Protein AF-A0A2V8IZU7-F1 (afdb_monomer_lite)

Secondary structure (DSSP, 8-state):
-HHHHHT--TTTTTSEEEETTTEEEEHHHHHHHHHHHHHHHHHHHHHHHHHTTPPPGGG-

Sequence (60 aa):
MQRFIAQMTPANALEAAGGRYGGSSTRLGLATLAVWHASDHYGQIVTYLRMNGIVPPASR

pLDDT: mean 91.02, std 8.0, range [63.0, 98.5]

Foldseek 3Di:
DVVLVVPDDPVQQAPWDADPPQHTGGSVSVVVVVVVVVVVVVVVVCVVCVVVVHHDPVND

Radius of gyration: 15.82 Å; chains: 1; bounding box: 29×24×38 Å

Structure (mmCIF, N/CA/C/O backbone):
data_AF-A0A2V8IZU7-F1
#
_entry.id   AF-A0A2V8IZU7-F1
#
loop_
_atom_site.group_PDB
_atom_site.id
_atom_site.type_symbol
_atom_site.label_atom_id
_atom_site.label_alt_id
_atom_site.label_comp_id
_atom_site.label_asym_id
_atom_site.label_entity_id
_atom_site.label_seq_id
_atom_site.pdbx_PDB_ins_code
_atom_site.Cartn_x
_atom_site.Cartn_y
_atom_site.Cartn_z
_atom_site.occupancy
_atom_site.B_iso_or_equiv
_atom_site.auth_seq_id
_atom_site.auth_comp_id
_atom_site.auth_asym_id
_atom_site.auth_atom_id
_atom_site.pdbx_PDB_model_num
ATOM 1 N N . MET A 1 1 ? -5.525 2.812 -11.445 1.00 63.00 1 MET A N 1
ATOM 2 C CA . MET A 1 1 ? -4.864 1.639 -10.829 1.00 63.00 1 MET A CA 1
ATOM 3 C C . MET A 1 1 ? -5.179 0.332 -11.553 1.00 63.00 1 MET A C 1
ATOM 5 O O . MET A 1 1 ? -4.256 -0.284 -12.060 1.00 63.00 1 MET A O 1
ATOM 9 N N . GLN A 1 2 ? -6.452 -0.073 -11.660 1.00 72.31 2 GLN A N 1
ATOM 10 C CA . GLN A 1 2 ? -6.835 -1.400 -12.179 1.00 72.31 2 GLN A CA 1
ATOM 11 C C . GLN A 1 2 ? -6.291 -1.710 -13.585 1.00 72.31 2 GLN A C 1
ATOM 13 O O . GLN A 1 2 ? -5.691 -2.758 -13.779 1.00 72.31 2 GLN A O 1
ATOM 18 N N . ARG A 1 3 ? -6.406 -0.779 -14.544 1.00 76.38 3 ARG A N 1
ATOM 19 C CA . ARG A 1 3 ? -5.861 -0.978 -15.905 1.00 76.38 3 ARG A CA 1
ATOM 20 C C . ARG A 1 3 ? -4.335 -1.087 -15.949 1.00 76.38 3 ARG A C 1
ATOM 22 O O . ARG A 1 3 ? -3.809 -1.825 -16.764 1.00 76.38 3 ARG A O 1
ATOM 29 N N . PHE A 1 4 ? -3.640 -0.364 -15.072 1.00 75.81 4 PHE A N 1
ATOM 30 C CA . PHE A 1 4 ? -2.179 -0.391 -15.000 1.00 75.81 4 PHE A CA 1
ATOM 31 C C . PHE A 1 4 ? -1.678 -1.737 -14.468 1.00 75.81 4 PHE A C 1
ATOM 33 O O . PHE A 1 4 ? -0.823 -2.360 -15.088 1.00 75.81 4 PHE A O 1
ATOM 40 N N . ILE A 1 5 ? -2.272 -2.221 -13.371 1.00 79.44 5 ILE A N 1
ATOM 41 C CA . ILE A 1 5 ? -1.949 -3.536 -12.802 1.00 79.44 5 ILE A CA 1
ATOM 42 C C . ILE A 1 5 ? -2.280 -4.649 -13.808 1.00 79.44 5 ILE A C 1
ATOM 44 O O . ILE A 1 5 ? -1.481 -5.559 -13.986 1.00 79.44 5 ILE A O 1
ATOM 48 N N . ALA A 1 6 ? -3.402 -4.541 -14.526 1.00 87.75 6 ALA A N 1
ATOM 49 C CA . ALA A 1 6 ? -3.814 -5.532 -15.524 1.00 87.75 6 ALA A CA 1
ATOM 50 C C . ALA A 1 6 ? -2.859 -5.659 -16.730 1.00 87.75 6 ALA A C 1
ATOM 52 O O . ALA A 1 6 ? -2.872 -6.680 -17.408 1.00 87.75 6 ALA A O 1
ATOM 53 N N . GLN A 1 7 ? -2.046 -4.639 -17.015 1.00 87.75 7 GLN A N 1
ATOM 54 C CA . GLN A 1 7 ? -1.068 -4.640 -18.112 1.00 87.75 7 GLN A CA 1
ATOM 55 C C . GLN A 1 7 ? 0.360 -4.965 -17.640 1.00 87.75 7 GLN A C 1
ATOM 57 O O . GLN A 1 7 ? 1.305 -4.967 -18.438 1.00 87.75 7 GLN A O 1
ATOM 62 N N . MET A 1 8 ? 0.543 -5.202 -16.339 1.00 91.81 8 MET A N 1
ATOM 63 C CA . MET A 1 8 ? 1.842 -5.528 -15.770 1.00 91.81 8 MET A CA 1
ATOM 64 C C . MET A 1 8 ? 2.145 -7.010 -15.986 1.00 91.81 8 MET A C 1
ATOM 66 O O . MET A 1 8 ? 1.325 -7.882 -15.715 1.00 91.81 8 MET A O 1
ATOM 70 N N . THR A 1 9 ? 3.345 -7.290 -16.479 1.00 95.62 9 THR A N 1
ATOM 71 C CA . THR A 1 9 ? 3.862 -8.644 -16.701 1.00 95.62 9 THR A CA 1
ATOM 72 C C . THR A 1 9 ? 5.239 -8.756 -16.052 1.00 95.62 9 THR A C 1
ATOM 74 O O . THR A 1 9 ? 5.885 -7.727 -15.838 1.00 95.62 9 THR A O 1
ATOM 77 N N . PRO A 1 10 ? 5.751 -9.968 -15.775 1.00 95.69 10 PRO A N 1
ATOM 78 C CA . PRO A 1 10 ? 7.109 -10.126 -15.255 1.00 95.69 10 PRO A CA 1
ATOM 79 C C . PRO A 1 10 ? 8.176 -9.452 -16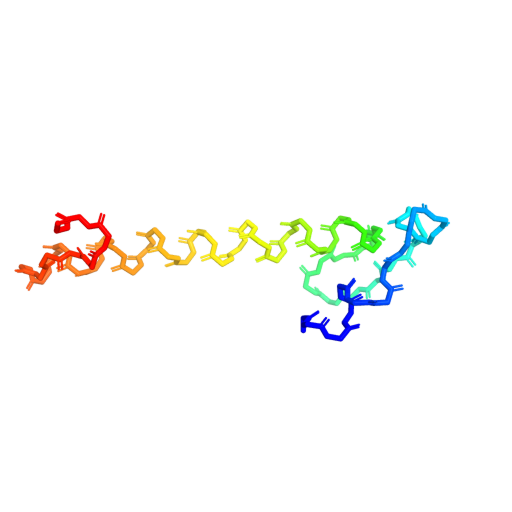.131 1.00 95.69 10 PRO A C 1
ATOM 81 O O . PRO A 1 10 ? 9.125 -8.881 -15.606 1.00 95.69 10 PRO A O 1
ATOM 84 N N . ALA A 1 11 ? 7.980 -9.453 -17.455 1.00 97.00 11 ALA A N 1
ATOM 85 C CA . ALA A 1 11 ? 8.910 -8.859 -18.413 1.00 97.00 11 ALA A CA 1
ATOM 86 C C . ALA A 1 11 ? 9.003 -7.326 -18.314 1.00 97.00 11 ALA A C 1
ATOM 88 O O . ALA A 1 11 ? 10.071 -6.776 -18.554 1.00 97.00 11 ALA A O 1
ATOM 89 N N . ASN A 1 12 ? 7.914 -6.639 -17.941 1.00 94.69 12 ASN A N 1
ATOM 90 C CA . ASN A 1 12 ? 7.876 -5.171 -17.875 1.00 94.69 12 ASN A CA 1
ATOM 91 C C . ASN A 1 12 ? 7.855 -4.607 -16.442 1.00 94.69 12 ASN A C 1
ATOM 93 O O . ASN A 1 12 ? 7.928 -3.395 -16.253 1.00 94.69 12 ASN A O 1
ATOM 97 N N . ALA A 1 13 ? 7.765 -5.459 -15.417 1.00 94.69 13 ALA A N 1
ATOM 98 C CA . ALA A 1 13 ? 7.590 -5.045 -14.023 1.00 94.69 13 ALA A CA 1
ATOM 99 C C . ALA A 1 13 ? 8.725 -4.143 -13.501 1.00 94.69 13 ALA A C 1
ATOM 101 O O . ALA A 1 13 ? 8.480 -3.247 -12.689 1.00 94.69 13 ALA A O 1
ATOM 102 N N . LEU A 1 14 ? 9.952 -4.374 -13.975 1.00 95.31 14 LEU A N 1
ATOM 103 C CA . LEU A 1 14 ? 11.151 -3.635 -13.570 1.00 95.31 14 LEU A CA 1
ATOM 104 C C . LEU A 1 14 ? 11.502 -2.477 -14.512 1.00 95.31 14 LEU A C 1
ATOM 106 O O . LEU A 1 14 ? 12.456 -1.750 -14.242 1.00 95.31 14 LEU A O 1
ATOM 110 N N . GLU A 1 15 ? 10.740 -2.272 -15.589 1.00 94.94 15 GLU A N 1
ATOM 111 C CA . GLU A 1 15 ? 10.924 -1.105 -16.448 1.00 94.94 15 GLU A CA 1
ATOM 112 C C . GLU A 1 15 ? 10.663 0.179 -15.662 1.00 94.94 15 GLU A C 1
ATOM 114 O O . GLU A 1 15 ? 9.746 0.249 -14.831 1.00 94.94 15 GLU A O 1
ATOM 119 N N . ALA A 1 16 ? 11.460 1.205 -15.959 1.00 92.12 16 ALA A N 1
ATOM 120 C CA . ALA A 1 16 ? 11.295 2.520 -15.370 1.00 92.12 16 ALA A CA 1
ATOM 121 C C . ALA A 1 16 ? 9.901 3.081 -15.692 1.00 92.12 16 ALA A C 1
ATOM 123 O O . ALA A 1 16 ? 9.469 3.139 -16.843 1.00 92.12 16 ALA A O 1
ATOM 124 N N . ALA A 1 17 ? 9.209 3.519 -14.649 1.00 86.94 17 ALA A N 1
ATOM 125 C CA . ALA A 1 17 ? 7.940 4.211 -14.704 1.00 86.94 17 ALA A CA 1
ATOM 126 C C . ALA A 1 17 ? 8.046 5.456 -13.817 1.00 86.94 17 ALA A C 1
ATOM 128 O O . ALA A 1 17 ? 8.352 5.377 -12.627 1.00 86.94 17 ALA A O 1
ATOM 129 N N . GLY A 1 18 ? 7.837 6.624 -14.417 1.00 76.12 18 GLY A N 1
ATOM 130 C CA . GLY A 1 18 ? 7.955 7.909 -13.735 1.00 76.12 18 GLY A CA 1
ATOM 131 C C . GLY A 1 18 ? 6.600 8.535 -13.420 1.00 76.12 18 GLY A C 1
ATOM 132 O O . GLY A 1 18 ? 5.595 8.265 -14.077 1.00 76.12 18 GLY A O 1
ATOM 133 N N . GLY A 1 19 ? 6.583 9.428 -12.434 1.00 75.81 19 GLY A N 1
ATOM 134 C CA . GLY A 1 19 ? 5.436 10.276 -12.125 1.00 75.81 19 GLY A CA 1
ATOM 135 C C . GLY A 1 19 ? 5.743 11.253 -10.992 1.00 75.81 19 GLY A C 1
ATOM 136 O O . GLY A 1 19 ? 6.700 11.072 -10.246 1.00 75.81 19 GLY A O 1
ATOM 137 N N . ARG A 1 20 ? 4.915 12.292 -10.834 1.00 79.06 20 ARG A N 1
ATOM 138 C CA . ARG A 1 20 ? 5.136 13.340 -9.815 1.00 79.06 20 ARG A CA 1
ATOM 139 C C . ARG A 1 20 ? 5.066 12.826 -8.372 1.00 79.06 20 ARG A C 1
ATOM 141 O O . ARG A 1 20 ? 5.733 13.374 -7.510 1.00 79.06 20 ARG A O 1
ATOM 148 N N . TYR A 1 21 ? 4.254 11.802 -8.115 1.00 78.94 21 TYR A N 1
ATOM 149 C CA . TYR A 1 21 ? 3.975 11.301 -6.764 1.00 78.94 21 TYR A CA 1
ATOM 150 C C . TYR A 1 21 ? 4.923 10.169 -6.320 1.00 78.94 21 TYR A C 1
ATOM 152 O O . TYR A 1 21 ? 5.201 10.035 -5.137 1.00 78.94 21 TYR A O 1
ATOM 160 N N . GLY A 1 22 ? 5.442 9.369 -7.261 1.00 80.25 22 GLY A N 1
ATOM 161 C CA . GLY A 1 22 ? 6.282 8.194 -6.969 1.00 80.25 22 GLY A CA 1
ATOM 162 C C . GLY A 1 22 ? 7.753 8.325 -7.374 1.00 80.25 22 GLY A C 1
ATOM 163 O O . GLY A 1 22 ? 8.497 7.355 -7.254 1.00 80.25 22 GLY A O 1
ATOM 164 N N . GLY A 1 23 ? 8.169 9.494 -7.873 1.00 85.94 23 GLY A N 1
ATOM 165 C CA . GLY A 1 23 ? 9.525 9.724 -8.371 1.00 85.94 23 GLY A CA 1
ATOM 166 C C . GLY A 1 23 ? 9.897 8.825 -9.555 1.00 85.94 23 GLY A C 1
ATOM 167 O O . GLY A 1 23 ? 9.035 8.258 -10.232 1.00 85.94 23 GLY A O 1
ATOM 168 N N . SER A 1 24 ? 11.200 8.710 -9.815 1.00 88.56 24 SER A N 1
ATOM 169 C CA . SER A 1 24 ? 11.739 7.722 -10.754 1.00 88.56 24 SER A CA 1
ATOM 170 C C . SER A 1 24 ? 11.704 6.344 -10.095 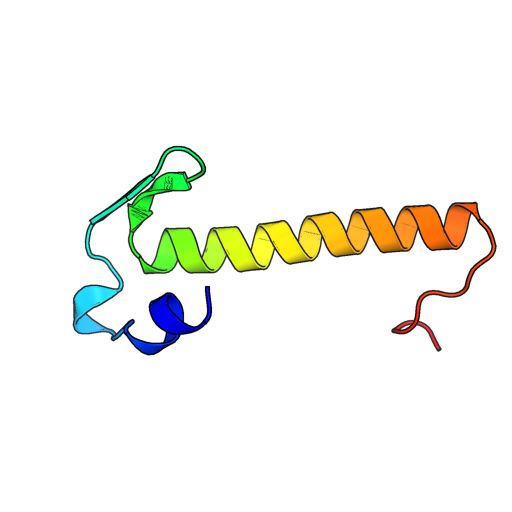1.00 88.56 24 SER A C 1
ATOM 172 O O . SER A 1 24 ? 12.550 6.038 -9.258 1.00 88.56 24 SER A O 1
ATOM 174 N N . SER A 1 25 ? 10.714 5.526 -10.446 1.00 92.50 25 SER A N 1
ATOM 175 C CA . SER A 1 25 ? 10.533 4.179 -9.900 1.00 92.50 25 SER A CA 1
ATOM 176 C C . SER A 1 25 ? 10.352 3.161 -11.027 1.00 92.50 25 SER A C 1
ATOM 178 O O . SER A 1 25 ? 10.502 3.488 -12.202 1.00 92.50 25 SER A O 1
ATOM 180 N N . THR A 1 26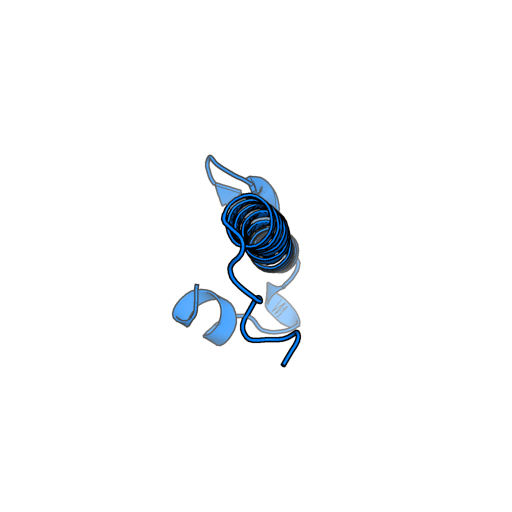 ? 10.058 1.910 -10.687 1.00 93.75 26 THR A N 1
ATOM 181 C CA . THR A 1 26 ? 9.641 0.884 -11.650 1.00 93.75 26 THR A CA 1
ATOM 182 C C . THR A 1 26 ? 8.126 0.741 -11.646 1.00 93.75 26 THR A C 1
ATOM 184 O O . THR A 1 26 ? 7.447 1.215 -10.729 1.00 93.75 26 THR A O 1
ATOM 187 N N . ARG A 1 27 ? 7.562 0.044 -12.638 1.00 92.31 27 ARG A N 1
ATOM 188 C CA . ARG A 1 27 ? 6.123 -0.261 -12.632 1.00 92.31 27 ARG A CA 1
ATOM 189 C C . ARG A 1 27 ? 5.691 -0.986 -11.357 1.00 92.31 27 ARG A C 1
ATOM 191 O O . ARG A 1 27 ? 4.693 -0.609 -10.740 1.00 92.31 27 ARG A O 1
ATOM 198 N N . LEU A 1 28 ? 6.475 -1.985 -10.951 1.00 92.88 28 LEU A N 1
ATOM 199 C CA . LEU A 1 28 ? 6.257 -2.729 -9.716 1.00 92.88 28 LEU A CA 1
ATOM 200 C C . LEU A 1 28 ? 6.391 -1.826 -8.486 1.00 92.88 28 LEU A C 1
ATOM 202 O O . LEU A 1 28 ? 5.544 -1.885 -7.600 1.00 92.88 28 LEU A O 1
ATOM 206 N N . GLY A 1 29 ? 7.403 -0.956 -8.450 1.00 92.56 29 GLY A N 1
ATOM 207 C CA . GLY A 1 29 ? 7.600 -0.006 -7.355 1.00 92.56 29 GLY A CA 1
ATOM 208 C C . GLY A 1 29 ? 6.396 0.916 -7.158 1.00 92.56 29 GLY A C 1
ATOM 209 O O . GLY A 1 29 ? 5.904 1.058 -6.039 1.00 92.56 29 GLY A O 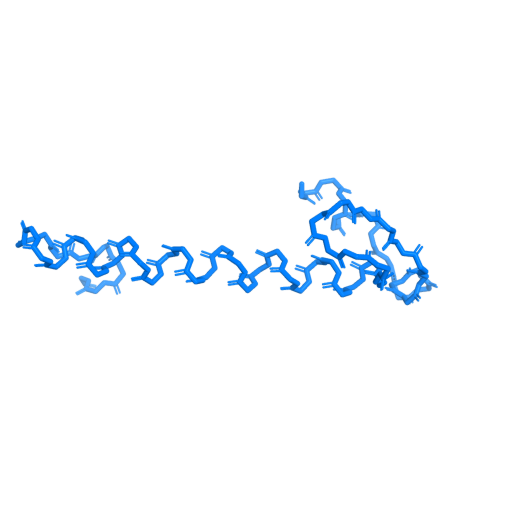1
ATOM 210 N N . LEU A 1 30 ? 5.850 1.468 -8.246 1.00 91.31 30 LEU A N 1
ATOM 211 C CA . LEU A 1 30 ? 4.652 2.312 -8.195 1.00 91.31 30 LEU A CA 1
ATOM 212 C C . LEU A 1 30 ? 3.394 1.541 -7.764 1.00 91.31 30 LEU A C 1
ATOM 214 O O . LEU A 1 30 ? 2.568 2.085 -7.031 1.00 91.31 30 LEU A O 1
ATOM 218 N N . ALA A 1 31 ? 3.234 0.285 -8.195 1.00 91.31 31 ALA A N 1
ATOM 219 C CA . ALA A 1 31 ? 2.119 -0.557 -7.760 1.00 91.31 31 ALA A CA 1
ATOM 220 C C . ALA A 1 31 ? 2.191 -0.848 -6.252 1.00 91.31 31 ALA A C 1
ATOM 222 O O . ALA A 1 31 ? 1.196 -0.684 -5.544 1.00 91.31 31 ALA A O 1
ATOM 223 N N . THR A 1 32 ? 3.375 -1.208 -5.753 1.00 92.62 32 THR A N 1
ATOM 224 C CA . THR A 1 32 ? 3.627 -1.434 -4.325 1.00 92.62 32 THR A CA 1
ATOM 225 C C . THR A 1 32 ? 3.374 -0.171 -3.506 1.00 92.62 32 THR A C 1
ATOM 227 O O . THR A 1 32 ? 2.671 -0.231 -2.498 1.00 92.62 32 THR A O 1
ATOM 230 N N . LEU A 1 33 ? 3.870 0.985 -3.966 1.00 91.88 33 LEU A N 1
ATOM 231 C CA . LEU A 1 33 ? 3.636 2.278 -3.317 1.00 91.88 33 LEU A CA 1
ATOM 232 C C . LEU A 1 33 ? 2.139 2.567 -3.173 1.00 91.88 33 LEU A C 1
ATOM 234 O O . LEU A 1 33 ? 1.695 3.010 -2.119 1.00 91.88 33 LEU A O 1
ATOM 238 N N . ALA A 1 34 ? 1.350 2.294 -4.211 1.00 91.00 34 ALA A N 1
ATOM 239 C CA . ALA A 1 34 ? -0.081 2.547 -4.167 1.00 91.00 34 ALA A CA 1
ATOM 240 C C . ALA A 1 34 ? -0.823 1.653 -3.159 1.00 91.00 34 ALA A C 1
ATOM 242 O O . ALA A 1 34 ? -1.717 2.138 -2.465 1.00 91.00 34 ALA A O 1
ATOM 243 N N . VAL A 1 35 ? -0.450 0.372 -3.053 1.00 93.69 35 VAL A N 1
ATOM 244 C CA . VAL A 1 35 ? -1.022 -0.546 -2.049 1.00 93.69 35 VAL A CA 1
ATOM 245 C C . VAL A 1 35 ? -0.654 -0.096 -0.637 1.00 93.69 35 VAL A C 1
ATOM 247 O O . VAL A 1 35 ? -1.525 -0.032 0.235 1.00 93.69 35 VAL A O 1
ATOM 250 N N . TRP A 1 36 ? 0.613 0.264 -0.418 1.00 95.50 36 TRP A N 1
ATOM 251 C CA . TRP A 1 36 ? 1.076 0.799 0.862 1.00 95.50 36 TRP A CA 1
ATOM 252 C C . TRP A 1 36 ? 0.313 2.073 1.244 1.00 95.50 36 TRP A C 1
ATOM 254 O O . TRP A 1 36 ? -0.233 2.152 2.340 1.00 95.50 36 TRP A O 1
ATOM 264 N N . HIS A 1 37 ? 0.189 3.026 0.320 1.00 95.06 37 HIS A N 1
ATOM 265 C CA . HIS A 1 37 ? -0.469 4.307 0.568 1.00 95.06 37 HIS A CA 1
ATOM 266 C C . HIS A 1 37 ? -1.957 4.144 0.913 1.00 95.06 37 HIS A C 1
ATOM 268 O O . HIS A 1 37 ? -2.457 4.764 1.848 1.00 95.06 37 HIS A O 1
ATOM 274 N N . ALA A 1 38 ? -2.668 3.261 0.203 1.00 95.44 38 ALA A N 1
ATOM 275 C CA . ALA A 1 38 ? -4.055 2.943 0.533 1.00 95.44 38 ALA A CA 1
ATOM 276 C C . ALA A 1 38 ? -4.185 2.303 1.927 1.00 95.44 38 ALA A C 1
ATOM 278 O O . ALA A 1 38 ? -5.134 2.596 2.655 1.00 95.44 38 ALA A O 1
ATOM 279 N N . SER A 1 39 ? -3.225 1.458 2.309 1.00 96.31 39 SER A N 1
ATOM 280 C CA . SER A 1 39 ? -3.196 0.813 3.626 1.00 96.31 39 SER A CA 1
ATOM 281 C C . SER A 1 39 ? -2.921 1.817 4.751 1.00 96.31 39 SER A C 1
ATOM 283 O O . SER A 1 39 ? -3.573 1.753 5.793 1.00 96.31 39 SER A O 1
ATOM 285 N N . ASP A 1 40 ? -2.016 2.774 4.533 1.00 97.88 40 ASP A N 1
ATOM 286 C CA . ASP A 1 40 ? -1.731 3.862 5.476 1.00 97.88 40 ASP A CA 1
ATOM 287 C C . ASP A 1 40 ? -2.975 4.729 5.726 1.00 97.88 40 ASP A C 1
ATOM 289 O O . ASP A 1 40 ? -3.420 4.888 6.867 1.00 97.88 40 ASP A O 1
ATOM 293 N N . HIS A 1 41 ? -3.631 5.182 4.654 1.00 97.62 41 HIS A N 1
ATOM 294 C CA . HIS A 1 41 ? -4.888 5.923 4.761 1.00 97.62 41 HIS A CA 1
ATOM 295 C C . HIS A 1 41 ? -6.002 5.118 5.430 1.00 97.62 41 HIS A C 1
ATOM 297 O O . HIS A 1 41 ? -6.772 5.668 6.219 1.00 97.62 41 HIS A O 1
ATOM 303 N N . TYR A 1 42 ? -6.090 3.814 5.166 1.00 97.12 42 TYR A N 1
ATOM 304 C CA . TYR A 1 42 ? -7.039 2.960 5.870 1.00 97.12 42 TYR A CA 1
ATOM 305 C C . TYR A 1 42 ? -6.770 2.947 7.384 1.00 97.12 42 TYR A C 1
ATOM 307 O O . TYR A 1 42 ? -7.707 3.087 8.170 1.00 97.12 42 TYR A O 1
ATOM 315 N N . GLY A 1 43 ? -5.504 2.867 7.808 1.00 97.31 43 GLY A N 1
ATOM 316 C CA . GLY A 1 43 ? -5.116 2.974 9.219 1.00 97.31 43 GLY A CA 1
ATOM 317 C C . GLY A 1 43 ? -5.522 4.307 9.860 1.00 97.31 43 GLY A C 1
ATOM 318 O O . GLY A 1 43 ? -6.050 4.331 10.978 1.00 97.31 43 GLY A O 1
ATOM 319 N N . GLN A 1 44 ? -5.352 5.415 9.134 1.00 98.50 44 GLN A N 1
ATOM 320 C CA . GLN A 1 44 ? -5.792 6.745 9.571 1.00 98.50 44 GLN A CA 1
ATOM 321 C C . GLN A 1 44 ? -7.320 6.808 9.736 1.00 98.50 44 GLN A C 1
ATOM 323 O O . GLN A 1 44 ? -7.812 7.232 10.781 1.00 98.50 44 GLN A O 1
ATOM 328 N N . ILE A 1 45 ? -8.086 6.313 8.757 1.00 98.00 45 ILE A N 1
ATOM 329 C CA . ILE A 1 45 ? -9.558 6.255 8.823 1.00 98.00 45 ILE A CA 1
ATOM 330 C C . ILE A 1 45 ? -10.014 5.419 10.021 1.00 98.00 45 ILE A C 1
ATOM 332 O O . ILE A 1 45 ? -10.878 5.843 10.784 1.00 98.00 45 ILE A O 1
ATOM 336 N N . VAL A 1 46 ? -9.411 4.248 10.221 1.00 97.88 46 VAL A N 1
ATOM 337 C CA . VAL A 1 46 ? -9.693 3.374 11.364 1.00 97.88 46 VAL A CA 1
ATOM 338 C C . VAL A 1 46 ? -9.448 4.098 12.695 1.00 97.88 46 VAL A C 1
ATOM 340 O O . VAL A 1 46 ? -10.243 3.951 13.626 1.00 97.88 46 VAL A O 1
ATOM 343 N N . THR A 1 47 ? -8.390 4.907 12.783 1.00 97.62 47 THR A N 1
ATOM 344 C CA . THR A 1 47 ? -8.103 5.737 13.963 1.00 97.62 47 THR A CA 1
ATOM 345 C C . THR A 1 47 ? -9.216 6.758 14.197 1.00 97.62 47 THR A C 1
ATOM 347 O O . THR A 1 47 ? -9.761 6.821 15.300 1.00 97.62 47 THR A O 1
ATOM 350 N N . TYR A 1 48 ? -9.640 7.480 13.157 1.00 98.12 48 TYR A N 1
ATOM 351 C CA . TYR A 1 48 ? -10.737 8.445 13.258 1.00 98.12 48 TYR A CA 1
ATOM 352 C C . TYR A 1 48 ? -12.083 7.810 13.618 1.00 98.12 48 TYR A C 1
ATOM 354 O O . TYR A 1 48 ? -12.832 8.389 14.403 1.00 98.12 48 TYR A O 1
ATOM 362 N N . LEU A 1 49 ? -12.400 6.620 13.100 1.00 98.31 49 LEU A N 1
ATOM 363 C CA . LEU A 1 49 ? -13.621 5.903 13.482 1.00 98.31 49 LEU A CA 1
ATOM 364 C C . LEU A 1 49 ? -13.633 5.604 14.986 1.00 98.31 49 LEU A C 1
ATOM 366 O O . LEU A 1 4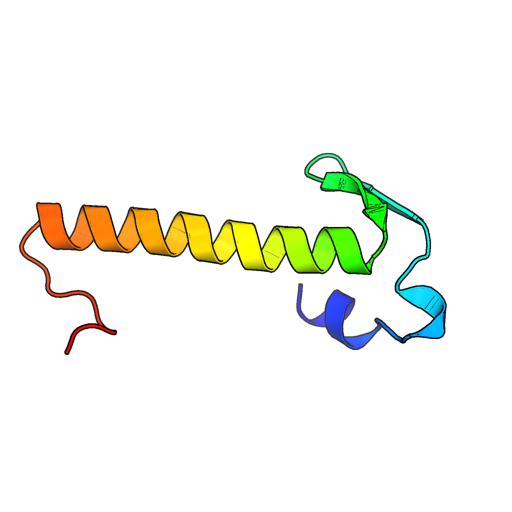9 ? -14.623 5.895 15.657 1.00 98.31 49 LEU A O 1
ATOM 370 N N . ARG A 1 50 ? -12.512 5.119 15.537 1.00 97.50 50 ARG A N 1
ATOM 371 C CA . ARG A 1 50 ? -12.393 4.830 16.976 1.00 97.50 50 ARG A CA 1
ATOM 372 C C . ARG A 1 50 ? -12.481 6.084 17.837 1.00 97.50 50 ARG A C 1
ATOM 374 O O . ARG A 1 50 ? -13.174 6.062 18.848 1.00 97.50 50 ARG A O 1
ATOM 381 N N . MET A 1 51 ? -11.843 7.179 17.418 1.00 98.19 51 MET A N 1
ATOM 382 C CA . MET A 1 51 ? -11.953 8.473 18.105 1.00 98.19 51 MET A CA 1
ATOM 383 C C . MET A 1 51 ? -13.398 8.993 18.158 1.00 98.19 51 MET A C 1
ATOM 385 O O . MET A 1 51 ? -13.737 9.740 19.069 1.00 98.19 51 MET A O 1
ATOM 389 N N . ASN A 1 52 ? -14.252 8.5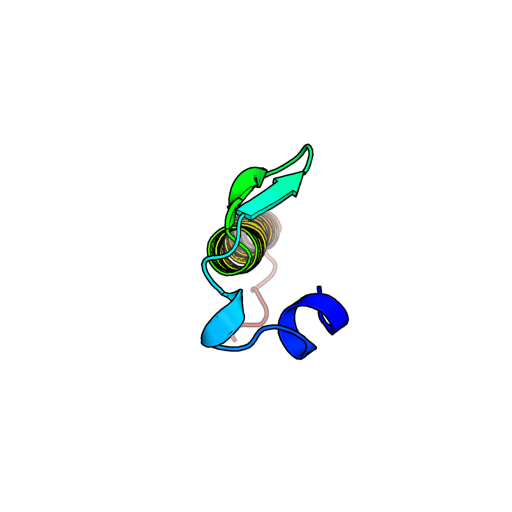69 17.221 1.00 98.12 52 ASN A N 1
ATOM 390 C CA . ASN A 1 52 ? -15.671 8.923 17.163 1.00 98.12 52 ASN A CA 1
ATOM 391 C C . ASN A 1 52 ? -16.605 7.823 17.708 1.00 98.12 52 ASN A C 1
ATOM 393 O O . ASN A 1 52 ? -17.804 7.849 17.441 1.00 98.12 52 ASN A O 1
ATOM 397 N N . GLY A 1 53 ? -16.085 6.834 18.444 1.00 97.56 53 GLY A N 1
ATOM 398 C CA . GLY A 1 53 ? -16.897 5.766 19.041 1.00 97.56 53 GLY A CA 1
ATOM 399 C C . GLY A 1 53 ? -17.512 4.783 18.034 1.00 97.56 53 GLY A C 1
ATOM 400 O O . GLY A 1 53 ? -18.401 4.013 18.391 1.00 97.56 53 GLY A O 1
ATOM 401 N N . ILE A 1 54 ? -17.053 4.781 16.779 1.00 98.00 54 ILE A N 1
ATOM 402 C CA . ILE A 1 54 ? -17.538 3.883 15.727 1.00 98.00 54 ILE A CA 1
ATOM 403 C C . ILE A 1 54 ? -16.623 2.656 15.649 1.00 98.00 54 ILE A C 1
ATOM 405 O O . ILE A 1 54 ? -15.415 2.781 15.441 1.00 98.00 54 ILE A O 1
ATOM 409 N N . VAL A 1 55 ? -17.199 1.452 15.756 1.00 97.31 55 VAL A N 1
ATOM 410 C CA . VAL A 1 55 ? -16.464 0.189 15.556 1.00 97.31 55 VAL A CA 1
ATOM 411 C C . VAL A 1 55 ? -16.112 0.028 14.070 1.00 97.31 55 VAL A C 1
ATOM 413 O O . VAL A 1 55 ? -17.037 -0.066 13.249 1.00 97.31 55 VAL A O 1
ATOM 416 N N . PRO A 1 56 ? -14.815 -0.039 13.701 1.00 97.19 56 PRO A N 1
ATOM 417 C CA . PRO A 1 56 ? -14.405 -0.211 12.312 1.00 97.19 56 PRO A CA 1
ATOM 418 C C . PRO A 1 56 ? -14.952 -1.514 11.701 1.00 97.19 56 PRO A C 1
ATOM 420 O O . PRO A 1 56 ? -15.000 -2.527 12.400 1.00 97.19 56 PRO A O 1
ATOM 423 N N . PRO A 1 57 ? -15.318 -1.536 10.403 1.00 93.94 57 PRO A N 1
ATOM 424 C CA . PRO A 1 57 ? -15.975 -2.689 9.777 1.00 93.94 57 PRO A CA 1
ATOM 425 C C . PRO A 1 57 ? -15.216 -4.017 9.903 1.00 93.94 57 PRO A C 1
ATOM 427 O O . PRO A 1 57 ? -15.831 -5.035 10.187 1.00 93.94 57 PRO A O 1
ATOM 430 N N . ALA A 1 58 ? -13.889 -4.003 9.743 1.00 92.94 58 ALA A N 1
ATOM 431 C CA . ALA A 1 58 ? -13.049 -5.203 9.834 1.00 92.94 58 ALA A CA 1
ATOM 432 C C . ALA A 1 58 ? -12.770 -5.675 11.279 1.00 92.94 58 ALA A C 1
ATOM 434 O O . ALA A 1 58 ? -12.017 -6.620 11.475 1.00 92.94 58 ALA A O 1
ATOM 435 N N . SER A 1 59 ? -13.293 -4.980 12.294 1.00 89.12 59 SER A N 1
ATOM 436 C CA . SER A 1 59 ? -13.142 -5.322 13.719 1.00 89.12 59 SER A CA 1
ATOM 437 C C . SER A 1 59 ? -14.446 -5.835 14.342 1.00 89.12 59 SER A C 1
ATOM 439 O O . SER A 1 59 ? -14.571 -5.824 15.565 1.00 89.12 59 SER A O 1
ATOM 441 N N . ARG A 1 60 ? -15.424 -6.203 13.510 1.00 78.94 60 ARG A N 1
ATOM 442 C CA . ARG A 1 60 ? -16.684 -6.826 13.922 1.00 78.94 60 ARG A CA 1
ATOM 443 C C . ARG A 1 60 ? -16.618 -8.337 13.784 1.00 78.94 60 ARG A C 1
ATOM 445 O O . ARG A 1 60 ? -15.866 -8.800 12.898 1.00 78.94 60 ARG A O 1
#